Protein AF-A0A2S6M6N5-F1 (afdb_monomer_lite)

Radius of gyration: 18.06 Å; 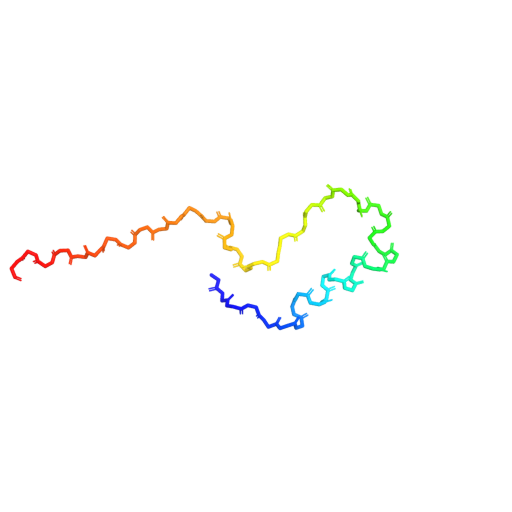chains: 1; bounding box: 24×19×61 Å

pLDDT: mean 88.43, std 13.66, range [57.19, 98.69]

Secondary structure (DSSP, 8-state):
--PPPHHHHHHHHHHHTSGGGTT--S-----SSSSTTS------------

Structure (mmCIF, N/CA/C/O backbone):
data_AF-A0A2S6M6N5-F1
#
_entry.id   AF-A0A2S6M6N5-F1
#
loop_
_atom_site.group_PDB
_atom_site.id
_atom_site.type_symbol
_atom_site.label_atom_id
_atom_site.label_alt_id
_atom_site.label_comp_id
_atom_site.label_asym_id
_atom_site.label_entity_id
_atom_site.label_seq_id
_atom_site.pdbx_PDB_ins_code
_atom_site.Cartn_x
_atom_site.Cartn_y
_atom_site.Cartn_z
_atom_site.occupancy
_atom_site.B_iso_or_equiv
_atom_site.auth_seq_id
_atom_site.auth_comp_id
_atom_site.auth_asym_id
_atom_site.auth_atom_id
_atom_site.pdbx_PDB_model_num
ATOM 1 N N . GLY A 1 1 ? 8.596 -0.003 -18.596 1.00 80.88 1 GLY A N 1
ATOM 2 C CA . GLY A 1 1 ? 8.667 -0.671 -17.285 1.00 80.88 1 GLY A CA 1
ATOM 3 C C . GLY A 1 1 ? 9.128 -2.108 -17.437 1.00 80.88 1 GLY A C 1
ATOM 4 O O . GLY A 1 1 ? 9.400 -2.536 -18.556 1.00 80.88 1 GLY A O 1
ATOM 5 N N . ARG A 1 2 ? 9.207 -2.835 -16.319 1.00 93.38 2 ARG A N 1
ATOM 6 C CA . ARG A 1 2 ? 9.354 -4.300 -16.261 1.00 93.38 2 ARG A CA 1
ATOM 7 C C . ARG A 1 2 ? 8.145 -4.899 -15.539 1.00 93.38 2 ARG A C 1
ATOM 9 O O . ARG A 1 2 ? 7.421 -4.156 -14.881 1.00 93.38 2 ARG A O 1
ATOM 16 N N . ALA A 1 3 ? 7.955 -6.214 -15.634 1.00 94.69 3 ALA A N 1
ATOM 17 C CA . ALA A 1 3 ? 6.994 -6.905 -14.777 1.00 94.69 3 ALA A CA 1
ATOM 18 C C . ALA A 1 3 ? 7.386 -6.726 -13.301 1.00 94.69 3 ALA A C 1
ATOM 20 O O . ALA A 1 3 ? 8.577 -6.764 -12.975 1.00 94.69 3 ALA A O 1
ATOM 21 N N . ALA A 1 4 ? 6.391 -6.493 -12.447 1.00 96.75 4 ALA A N 1
ATOM 22 C CA . ALA A 1 4 ? 6.578 -6.412 -11.007 1.00 96.75 4 ALA A CA 1
ATOM 23 C C . ALA A 1 4 ? 6.702 -7.817 -10.401 1.00 96.75 4 ALA A C 1
ATOM 25 O O . ALA A 1 4 ? 6.032 -8.751 -10.842 1.00 96.75 4 ALA A O 1
ATOM 26 N N . GLU A 1 5 ? 7.526 -7.942 -9.370 1.00 98.25 5 GLU A N 1
ATOM 27 C CA . GLU A 1 5 ? 7.576 -9.115 -8.507 1.00 98.25 5 GLU A CA 1
ATOM 28 C C . GLU A 1 5 ? 6.465 -9.032 -7.445 1.00 98.25 5 GLU A C 1
ATOM 30 O O . GLU A 1 5 ? 6.091 -7.927 -7.033 1.00 98.25 5 GLU A O 1
ATOM 35 N N . PRO A 1 6 ? 5.952 -10.165 -6.929 1.00 98.31 6 PRO A N 1
ATOM 36 C CA . PRO A 1 6 ? 4.878 -10.158 -5.932 1.00 98.31 6 PRO A CA 1
ATOM 37 C C . PRO A 1 6 ? 5.119 -9.234 -4.717 1.00 98.31 6 PRO A C 1
ATOM 39 O O . PRO A 1 6 ? 4.179 -8.530 -4.332 1.00 98.31 6 PRO A O 1
ATOM 42 N N . PRO A 1 7 ? 6.344 -9.141 -4.146 1.00 98.44 7 PRO A N 1
ATOM 43 C CA . PRO A 1 7 ? 6.628 -8.237 -3.030 1.00 98.44 7 PRO A CA 1
ATOM 44 C C . PRO A 1 7 ? 6.445 -6.745 -3.334 1.00 98.44 7 PRO A C 1
ATOM 46 O O . PRO A 1 7 ? 6.281 -5.949 -2.411 1.00 98.44 7 PRO A O 1
ATOM 49 N N . GLU A 1 8 ? 6.493 -6.341 -4.604 1.00 97.62 8 GLU A N 1
ATOM 50 C CA . GLU A 1 8 ? 6.336 -4.938 -5.004 1.00 97.62 8 GLU A CA 1
ATOM 51 C C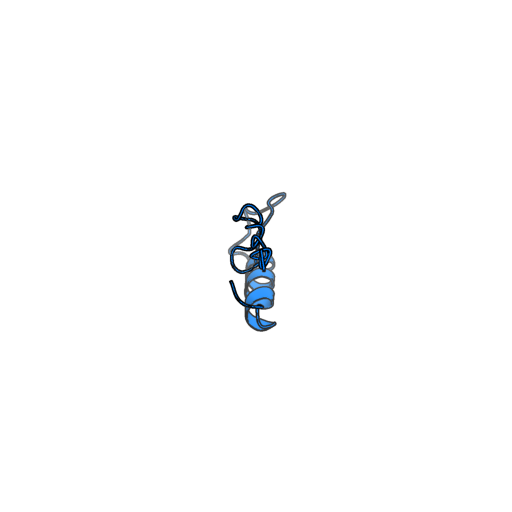 . GLU A 1 8 ? 4.866 -4.502 -4.954 1.00 97.62 8 GLU A C 1
ATOM 53 O O . GLU A 1 8 ? 4.575 -3.352 -4.640 1.00 97.62 8 GLU A O 1
ATOM 58 N N . VAL A 1 9 ? 3.931 -5.432 -5.178 1.00 97.81 9 VAL A N 1
ATOM 59 C CA . VAL A 1 9 ? 2.489 -5.183 -5.029 1.00 97.81 9 VAL A CA 1
ATOM 60 C C . VAL A 1 9 ? 2.049 -5.393 -3.580 1.00 97.81 9 VAL A C 1
ATOM 62 O O . VAL A 1 9 ? 1.311 -4.574 -3.031 1.00 97.81 9 VAL A O 1
ATOM 65 N N . SER A 1 10 ? 2.518 -6.458 -2.918 1.00 98.38 10 SER A N 1
ATOM 66 C CA . SER A 1 10 ? 2.070 -6.786 -1.558 1.00 98.38 10 SER A CA 1
ATOM 67 C C . SER A 1 10 ? 2.472 -5.740 -0.518 1.00 98.38 10 SER A C 1
ATOM 69 O O . SER A 1 10 ? 1.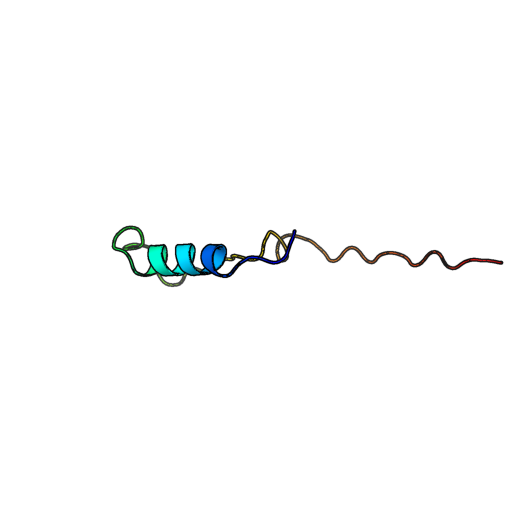762 -5.572 0.467 1.00 98.38 10 SER A O 1
ATOM 71 N N . GLN A 1 11 ? 3.577 -5.014 -0.721 1.00 98.56 11 GLN A N 1
ATOM 72 C CA . GLN A 1 11 ? 3.954 -3.900 0.156 1.00 98.56 11 GLN A CA 1
ATOM 73 C C . GLN A 1 11 ? 2.951 -2.743 0.100 1.00 98.56 11 GLN A C 1
ATOM 75 O O . GLN A 1 11 ? 2.634 -2.169 1.137 1.00 98.56 11 GLN A O 1
ATOM 80 N N . VAL A 1 12 ? 2.394 -2.441 -1.077 1.00 98.19 12 VAL A N 1
ATOM 81 C CA . VAL A 1 12 ? 1.343 -1.418 -1.208 1.00 98.19 12 VAL A CA 1
ATOM 82 C C . VAL A 1 12 ? 0.051 -1.886 -0.540 1.00 98.19 12 VAL A C 1
ATOM 84 O O . VAL A 1 12 ? -0.608 -1.102 0.134 1.00 98.19 12 VAL A O 1
ATOM 87 N N . VAL A 1 13 ? -0.277 -3.178 -0.648 1.00 98.25 13 VAL A N 1
ATOM 88 C CA . VAL A 1 13 ? -1.404 -3.769 0.093 1.00 98.25 13 VAL A CA 1
ATOM 89 C C . VAL A 1 13 ? -1.184 -3.661 1.603 1.00 98.25 13 VAL A C 1
ATOM 91 O O . VAL A 1 13 ? -2.092 -3.254 2.317 1.00 98.25 13 VAL A O 1
ATOM 94 N N . LEU A 1 14 ? 0.017 -3.981 2.096 1.00 98.56 14 LEU A N 1
ATOM 95 C CA . LEU A 1 14 ? 0.350 -3.865 3.517 1.00 98.56 14 LEU A CA 1
ATOM 96 C C . LEU A 1 14 ? 0.220 -2.420 4.016 1.00 98.56 14 LEU A C 1
ATOM 98 O O . LEU A 1 14 ? -0.365 -2.204 5.071 1.00 98.56 14 LEU A O 1
ATOM 102 N N . PHE A 1 15 ? 0.708 -1.446 3.242 1.00 98.50 15 PHE A N 1
ATOM 103 C CA . PHE A 1 15 ? 0.520 -0.023 3.530 1.00 98.50 15 PHE A CA 1
ATOM 104 C C . PHE A 1 15 ? -0.967 0.336 3.644 1.00 98.50 15 PHE A C 1
ATOM 106 O O . PHE A 1 15 ? -1.365 0.915 4.649 1.00 98.50 15 PHE A O 1
ATOM 113 N N . LEU A 1 16 ? -1.793 -0.071 2.673 1.00 98.38 16 LEU A N 1
ATOM 114 C CA . LEU A 1 16 ? -3.237 0.206 2.660 1.00 98.38 16 LEU A CA 1
ATOM 115 C C . LEU A 1 16 ? -4.018 -0.445 3.815 1.00 98.38 16 LEU A C 1
ATOM 117 O O . LEU A 1 16 ? -5.119 -0.007 4.142 1.00 98.38 16 LEU A O 1
ATOM 121 N N . LEU A 1 17 ? -3.480 -1.513 4.405 1.00 98.31 17 LEU A N 1
ATOM 122 C CA . LEU A 1 17 ? -4.062 -2.189 5.567 1.00 98.31 17 LEU A CA 1
ATOM 123 C C . LEU A 1 17 ? -3.554 -1.633 6.905 1.00 98.31 17 LEU A C 1
ATOM 125 O O . LEU A 1 17 ? -4.001 -2.085 7.958 1.00 98.31 17 LEU A O 1
ATOM 129 N N . SER A 1 18 ? -2.609 -0.697 6.872 1.00 98.69 18 SER A N 1
ATOM 130 C CA . SER A 1 18 ? -1.993 -0.108 8.059 1.00 98.69 18 SER A CA 1
ATOM 131 C C . SER A 1 18 ? -2.654 1.215 8.454 1.00 98.69 18 SER A C 1
ATOM 133 O O . SER A 1 18 ? -3.358 1.848 7.668 1.00 98.69 18 SER A O 1
ATOM 1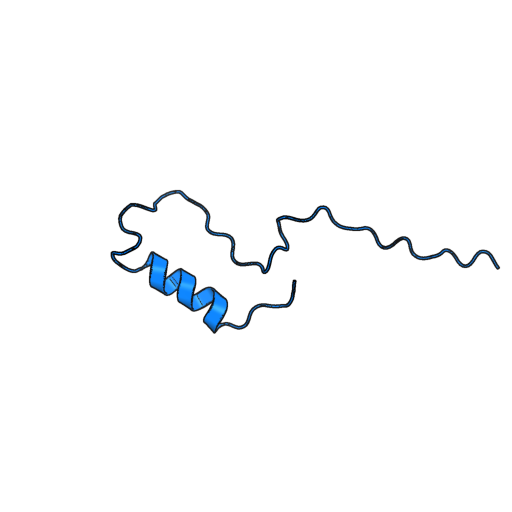35 N N . ASP A 1 19 ? -2.360 1.690 9.664 1.00 98.56 19 ASP A N 1
ATOM 136 C CA . ASP A 1 19 ? -2.825 3.002 10.128 1.00 98.56 19 ASP A CA 1
ATOM 137 C C . ASP A 1 19 ? -2.200 4.174 9.343 1.00 98.56 19 ASP A C 1
ATOM 139 O O . ASP A 1 19 ? -2.747 5.283 9.337 1.00 98.56 19 ASP A O 1
ATOM 143 N N . GLU A 1 20 ? -1.084 3.947 8.634 1.00 98.56 20 GLU A N 1
ATOM 144 C CA . GLU A 1 20 ? -0.432 4.972 7.806 1.00 98.56 20 GLU A CA 1
ATOM 145 C C . GLU A 1 20 ? -1.322 5.435 6.645 1.00 98.56 20 GLU A C 1
ATOM 147 O O . GLU A 1 20 ? -1.202 6.572 6.187 1.00 98.56 20 GLU A O 1
ATOM 152 N N . SER A 1 21 ? -2.265 4.599 6.204 1.00 98.50 21 SER A N 1
ATOM 153 C CA . SER A 1 21 ? -3.252 4.945 5.181 1.00 98.50 21 SER A CA 1
ATOM 154 C C . SER A 1 21 ? -4.612 5.348 5.758 1.00 98.50 21 SER A C 1
ATOM 156 O O . SER A 1 21 ? -5.599 5.356 5.028 1.00 98.50 21 SER A O 1
ATOM 158 N N . SER A 1 22 ? -4.700 5.713 7.042 1.00 98.50 22 SER A N 1
ATOM 159 C CA . SER A 1 22 ? -5.970 6.003 7.741 1.00 98.50 22 SER A CA 1
ATOM 160 C C . SER A 1 22 ? -6.855 7.080 7.095 1.00 98.50 22 SER A C 1
ATOM 162 O O . SER A 1 22 ? -8.064 7.100 7.325 1.00 98.50 22 SER A O 1
ATOM 164 N N . TYR A 1 23 ? -6.286 7.959 6.267 1.00 98.12 23 TYR A N 1
ATOM 165 C CA . TYR A 1 23 ? -7.023 8.995 5.535 1.00 98.12 23 TYR A CA 1
ATOM 166 C C . TYR A 1 23 ? -7.151 8.723 4.024 1.00 98.12 23 TYR A C 1
ATOM 168 O O . TYR A 1 23 ? -7.655 9.561 3.278 1.00 98.12 23 TYR A O 1
ATOM 176 N N . LEU A 1 24 ? -6.697 7.560 3.549 1.00 98.00 24 LEU A N 1
ATOM 177 C CA . LEU A 1 24 ? -6.817 7.138 2.156 1.00 98.00 24 LEU A CA 1
ATOM 178 C C . LEU A 1 24 ? -8.017 6.206 1.997 1.00 98.00 24 LEU A C 1
ATOM 180 O O . LEU A 1 24 ? -7.983 5.036 2.363 1.00 98.00 24 LEU A O 1
ATOM 184 N N . THR A 1 25 ? -9.084 6.732 1.405 1.00 97.44 25 THR A N 1
ATOM 185 C CA . THR A 1 25 ? -10.275 5.968 1.026 1.00 97.44 25 THR A CA 1
ATOM 186 C C . THR A 1 25 ? -10.853 6.520 -0.273 1.00 97.44 25 THR A C 1
ATOM 188 O O . THR A 1 25 ? -10.729 7.711 -0.548 1.00 97.44 25 THR A O 1
ATOM 191 N N . GLY A 1 26 ? -11.444 5.653 -1.100 1.00 97.38 26 GLY A N 1
ATOM 192 C CA . GLY A 1 26 ? -12.010 6.030 -2.403 1.00 97.38 26 GLY A CA 1
ATOM 1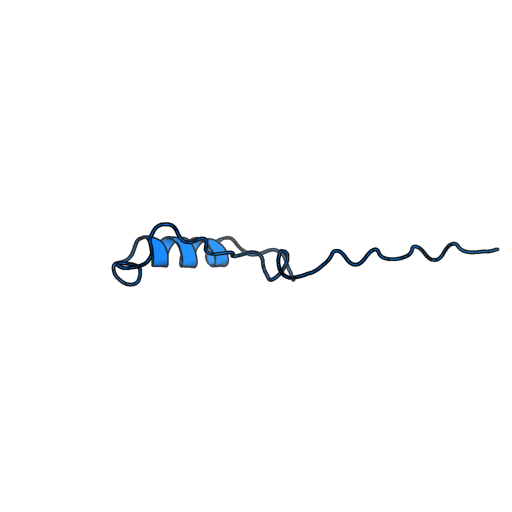93 C C . GLY A 1 26 ? -10.985 6.435 -3.473 1.00 97.38 26 GLY A C 1
ATOM 194 O O . GLY A 1 26 ? -11.383 6.874 -4.548 1.00 97.38 26 GLY A O 1
ATOM 195 N N . SER A 1 27 ? -9.690 6.284 -3.193 1.00 96.69 27 SER A N 1
ATOM 196 C CA . SER A 1 27 ? -8.590 6.622 -4.101 1.00 96.69 27 SER A CA 1
ATOM 197 C C . SER A 1 27 ? -8.011 5.377 -4.769 1.00 96.69 27 SER A C 1
ATOM 199 O O . SER A 1 27 ? -7.926 4.315 -4.153 1.00 96.69 27 SER A O 1
ATOM 201 N N . GLU A 1 28 ? -7.541 5.521 -6.007 1.00 95.88 28 GLU A N 1
ATOM 202 C CA . GLU A 1 28 ? -6.801 4.478 -6.723 1.00 95.88 28 GLU A CA 1
ATOM 203 C C . GLU A 1 28 ? -5.290 4.630 -6.492 1.00 95.88 28 GLU A C 1
ATOM 205 O O . GLU A 1 28 ? -4.742 5.726 -6.617 1.00 95.88 28 GLU A O 1
ATOM 210 N N . ILE A 1 29 ? -4.601 3.522 -6.193 1.00 96.50 29 ILE A N 1
ATOM 211 C CA . ILE A 1 29 ? -3.133 3.458 -6.169 1.00 96.50 29 ILE A CA 1
ATOM 212 C C . ILE A 1 29 ? -2.671 2.505 -7.272 1.00 96.50 29 ILE A C 1
ATOM 214 O O . ILE A 1 29 ? -2.874 1.295 -7.188 1.00 96.50 29 ILE A O 1
ATOM 218 N N . VAL A 1 30 ? -2.044 3.058 -8.312 1.00 96.19 30 VAL A N 1
ATOM 219 C CA . VAL A 1 30 ? -1.557 2.297 -9.471 1.00 96.19 30 VAL A CA 1
ATOM 220 C C . VAL A 1 30 ? -0.139 1.785 -9.212 1.00 96.19 30 VAL A C 1
ATOM 222 O O . VAL A 1 30 ? 0.771 2.566 -8.936 1.00 96.19 30 VAL A O 1
ATOM 225 N N . VAL A 1 3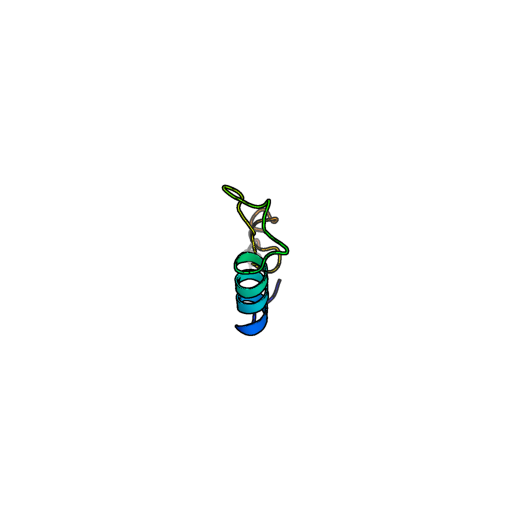1 ? 0.056 0.470 -9.342 1.00 96.44 31 VAL A N 1
ATOM 226 C CA . VAL A 1 31 ? 1.343 -0.220 -9.136 1.00 96.44 31 VAL A CA 1
ATOM 227 C C . VAL A 1 31 ? 1.671 -1.063 -10.371 1.00 96.44 31 VAL A C 1
ATOM 229 O O . VAL A 1 31 ? 1.546 -2.283 -10.364 1.00 96.44 31 VAL A O 1
ATOM 232 N N . ASP A 1 32 ? 2.037 -0.412 -11.474 1.00 94.00 32 ASP A N 1
ATOM 233 C CA . ASP A 1 32 ? 2.166 -1.070 -12.787 1.00 94.00 32 ASP A CA 1
ATOM 234 C C . ASP A 1 32 ? 3.499 -0.796 -13.509 1.00 94.00 32 ASP A C 1
ATOM 236 O O . ASP A 1 32 ? 3.650 -1.071 -14.701 1.00 94.00 32 ASP A O 1
ATOM 240 N N . GLY A 1 33 ? 4.477 -0.216 -12.806 1.00 93.31 33 GLY A N 1
ATOM 241 C CA . GLY A 1 33 ? 5.776 0.128 -13.390 1.00 93.31 33 GLY A CA 1
ATOM 242 C C . GLY A 1 33 ? 5.704 1.202 -14.486 1.00 93.31 33 GLY A C 1
ATOM 243 O O . GLY A 1 33 ? 6.580 1.237 -15.361 1.00 93.31 33 GLY A O 1
ATOM 244 N N . GLY A 1 34 ? 4.672 2.052 -14.453 1.00 91.75 34 GLY A N 1
ATOM 245 C CA . GLY A 1 34 ? 4.463 3.144 -15.399 1.00 91.75 34 GLY A CA 1
ATOM 246 C C . GLY A 1 34 ? 3.835 2.689 -16.717 1.00 91.75 34 GLY A C 1
ATOM 247 O O . GLY A 1 34 ? 4.105 3.281 -17.761 1.00 91.75 34 GLY A O 1
ATOM 248 N N . LEU A 1 35 ? 3.036 1.625 -16.705 1.00 89.88 35 LEU A N 1
ATOM 249 C CA . LEU A 1 35 ? 2.344 1.161 -17.907 1.00 89.88 35 LEU A CA 1
ATOM 250 C C . LEU A 1 35 ? 1.186 2.101 -18.279 1.00 89.88 35 LEU A C 1
ATOM 252 O O . LEU A 1 35 ? 1.023 2.437 -19.448 1.00 89.88 35 LEU A O 1
ATOM 256 N N . THR A 1 36 ? 0.440 2.585 -17.287 1.00 90.38 36 THR A N 1
ATOM 257 C CA . THR A 1 36 ? -0.747 3.437 -17.470 1.00 90.38 36 THR A CA 1
ATOM 258 C C . THR A 1 36 ? -0.395 4.896 -17.784 1.00 90.38 36 THR A C 1
ATOM 260 O O . THR A 1 36 ? -1.225 5.632 -18.309 1.00 90.38 36 THR A O 1
ATOM 263 N N . ILE A 1 37 ? 0.846 5.330 -17.529 1.00 87.12 37 ILE A N 1
ATOM 264 C CA . ILE A 1 37 ? 1.286 6.711 -17.809 1.00 87.12 37 ILE A CA 1
ATOM 265 C C . ILE A 1 37 ? 1.673 6.947 -19.281 1.00 87.12 37 ILE A C 1
ATOM 267 O O . ILE A 1 37 ? 1.842 8.093 -19.693 1.00 87.12 37 ILE A O 1
ATOM 271 N N . GLY A 1 38 ? 1.865 5.887 -20.073 1.00 78.12 38 GLY A N 1
ATOM 272 C CA . GLY A 1 38 ? 2.319 5.985 -21.460 1.00 78.12 38 GLY A CA 1
ATOM 273 C C . GLY A 1 38 ? 1.181 5.860 -22.472 1.00 78.12 38 GLY A C 1
ATOM 274 O O . GLY A 1 38 ? 0.342 4.971 -22.370 1.00 78.12 38 GLY A O 1
ATOM 275 N N . VAL A 1 39 ? 1.195 6.688 -23.522 1.00 74.50 39 VAL A N 1
ATOM 276 C CA . VAL A 1 39 ? 0.434 6.389 -24.748 1.00 74.50 39 VAL A CA 1
ATOM 277 C C . VAL A 1 39 ? 1.124 5.205 -25.443 1.00 74.50 39 VAL A C 1
ATOM 279 O O . VAL A 1 39 ? 2.351 5.245 -25.581 1.00 74.50 39 VAL A O 1
ATOM 282 N N . PRO A 1 40 ? 0.402 4.161 -25.899 1.00 69.94 40 PRO A N 1
ATOM 283 C CA . PRO A 1 40 ? 1.017 3.031 -26.587 1.00 69.94 40 PRO A CA 1
ATOM 284 C C . PRO A 1 40 ? 1.867 3.504 -27.772 1.00 69.94 40 PRO A C 1
ATOM 286 O O . PRO A 1 40 ? 1.344 4.016 -28.763 1.00 69.94 40 PRO A O 1
ATOM 289 N N . TYR A 1 41 ? 3.187 3.321 -27.694 1.00 68.19 41 TYR A N 1
ATOM 290 C CA . TYR A 1 41 ? 4.053 3.533 -28.847 1.00 68.19 41 TYR A CA 1
ATOM 291 C C . TYR A 1 41 ? 3.807 2.386 -29.829 1.00 68.19 41 TYR A C 1
ATOM 293 O O . TYR A 1 41 ? 4.276 1.264 -29.625 1.00 68.19 41 TYR A O 1
ATOM 301 N N . LYS A 1 42 ? 3.047 2.648 -30.901 1.00 71.88 42 LYS A N 1
ATOM 302 C CA . LYS A 1 42 ? 3.023 1.749 -32.056 1.00 71.88 42 LYS A CA 1
ATOM 303 C C . LYS A 1 42 ? 4.446 1.701 -32.595 1.00 71.88 42 LYS A C 1
ATOM 305 O O . LYS A 1 42 ? 4.903 2.652 -33.225 1.00 71.88 42 LYS A O 1
ATOM 310 N N . ARG A 1 43 ? 5.134 0.581 -32.380 1.00 68.25 43 ARG A N 1
ATOM 311 C CA . ARG A 1 43 ? 6.309 0.249 -33.179 1.00 68.25 43 ARG A CA 1
ATOM 312 C C . ARG A 1 43 ? 5.807 0.186 -34.620 1.00 68.25 43 ARG A C 1
ATOM 314 O O . ARG A 1 43 ? 5.086 -0.749 -34.963 1.00 68.25 43 ARG A O 1
ATOM 321 N N . GLN A 1 44 ? 6.102 1.202 -35.433 1.00 65.94 44 GLN A N 1
ATOM 322 C CA . GLN A 1 44 ? 6.003 1.038 -36.878 1.00 65.94 44 GLN A CA 1
ATOM 323 C C . GLN A 1 44 ? 6.898 -0.155 -37.190 1.00 65.94 44 GLN A C 1
ATOM 325 O O . GLN A 1 44 ? 8.110 -0.107 -36.972 1.00 65.94 44 GLN A O 1
ATOM 330 N N . ALA A 1 45 ? 6.284 -1.267 -37.592 1.00 67.06 45 ALA A N 1
ATOM 331 C CA . ALA A 1 45 ? 7.019 -2.255 -38.345 1.00 67.06 45 ALA A CA 1
ATOM 332 C C . ALA A 1 45 ? 7.583 -1.477 -39.530 1.00 67.06 45 ALA A C 1
ATOM 334 O O . ALA A 1 45 ? 6.824 -0.826 -40.249 1.00 67.06 45 ALA A O 1
ATOM 335 N N . SER A 1 46 ? 8.905 -1.456 -39.668 1.00 64.69 46 SER A N 1
ATOM 336 C CA . SER A 1 46 ? 9.502 -1.088 -40.937 1.00 64.69 46 SER A CA 1
ATOM 337 C C . SER A 1 46 ? 8.894 -2.045 -41.951 1.00 64.69 46 SER A C 1
ATOM 339 O O . SER A 1 46 ? 9.227 -3.232 -41.954 1.00 64.69 46 SER A O 1
ATOM 341 N N . GLU A 1 47 ? 7.943 -1.564 -42.746 1.00 63.44 47 GLU A N 1
ATOM 342 C CA . GLU A 1 47 ? 7.665 -2.199 -44.017 1.00 63.44 47 GLU A CA 1
ATOM 343 C C . GLU A 1 47 ? 9.010 -2.187 -44.738 1.00 63.44 47 GLU A C 1
ATOM 345 O O . GLU A 1 47 ? 9.531 -1.126 -45.088 1.00 63.44 47 GLU A O 1
ATOM 350 N N . SER A 1 48 ? 9.636 -3.363 -44.834 1.00 59.12 48 SER A N 1
ATOM 351 C CA . SER A 1 48 ? 10.699 -3.589 -45.800 1.00 59.12 48 SER A CA 1
ATOM 352 C C . SER A 1 48 ? 10.045 -3.378 -47.151 1.00 59.12 48 SER A C 1
ATOM 354 O O . SER A 1 48 ? 9.392 -4.264 -47.699 1.00 59.12 48 SER A O 1
ATOM 356 N N . ILE A 1 49 ? 10.130 -2.144 -47.632 1.00 57.19 49 ILE A N 1
ATOM 357 C CA . ILE A 1 49 ? 9.957 -1.868 -49.038 1.00 57.19 49 ILE A CA 1
ATOM 358 C C . ILE A 1 49 ? 11.251 -2.393 -49.666 1.00 57.19 49 ILE A C 1
ATOM 360 O O . ILE A 1 49 ? 12.317 -1.809 -49.455 1.00 57.19 49 ILE A O 1
ATOM 364 N N . PHE A 1 50 ? 11.083 -3.510 -50.382 1.00 58.28 50 PHE A N 1
ATOM 365 C CA . PHE A 1 50 ? 12.056 -4.377 -51.066 1.00 58.28 50 PHE A CA 1
ATOM 366 C C . PHE A 1 50 ? 12.687 -5.493 -50.223 1.00 58.28 50 PHE A C 1
ATOM 368 O O . PHE A 1 50 ? 13.365 -5.210 -49.210 1.00 58.28 50 PHE A O 1
#

Sequence (50 aa):
GRAAEPPEVSQVVLFLLSDESSYLTGSEIVVDGGLTIGVPYKRQASESIF

Foldseek 3Di:
DDDDDPVQVVVVVVCCVDCVCVVDDPDDDDRGVCPVVDDDDPPPPPPPPD